Protein AF-A0A2D6TAZ8-F1 (afdb_monomer_lite)

Secondary structure (DSSP, 8-state):
-----HHHHHHHHHHHSSSSPPPHHHHHHHTTS-TTHHHIIIII--SSS--HHHHHHHHHHHTS-TTTTS-SS-PPPPP-PPP-PPP-SS-TT-PPPTTEEEE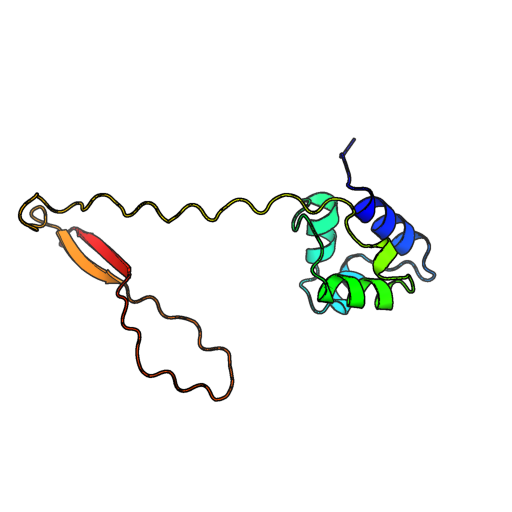EEP------STT----------EEEEEE--

Radius of gyration: 23.66 Å; chains: 1; bounding box: 58×53×41 Å

Foldseek 3Di:
DDPWAPLLVVLVVLQCPDVVRDDCQNLCVLLVHHSCPNVCCNPVVPPVFDDLSSLVSSCVVSVHDSVSNGRPDDPDDDPPDDPPPPPPPADPVRDDPPFWDWAFDFPDDDPDDPDDDDDDDRDRDDTDIDGDD

Sequence (133 aa):
MVDLDPVRVKVLTLLESRDPPSDMKGASLALGRNAAYMHQFIYRGTPKVLSEDDRAALAAFLGCDEEELRHQRRPPRKPRSKPRRPASTFGPDGSLPEGLVAIPEIDVRASAGAGAIHEGLEETKEVWYFPDP

Structure (mmCIF, N/CA/C/O backbone):
data_AF-A0A2D6TAZ8-F1
#
_entry.id   AF-A0A2D6TAZ8-F1
#
loop_
_atom_site.group_PDB
_atom_site.id
_atom_site.type_symbol
_atom_site.label_atom_id
_atom_site.label_alt_id
_atom_site.label_comp_id
_atom_site.label_asym_id
_atom_site.label_entity_id
_atom_site.label_seq_id
_atom_site.pdbx_PDB_ins_code
_atom_site.Cartn_x
_atom_site.Cartn_y
_atom_site.Cartn_z
_atom_site.occupancy
_atom_site.B_iso_or_equiv
_atom_site.auth_seq_id
_atom_site.auth_comp_id
_atom_site.auth_asym_id
_atom_site.auth_atom_id
_atom_site.pdbx_PDB_model_num
ATOM 1 N N . MET A 1 1 ? 0.109 12.087 -16.566 1.00 44.84 1 MET A N 1
ATOM 2 C CA . MET A 1 1 ? -0.925 11.728 -15.576 1.00 44.84 1 MET A CA 1
ATOM 3 C C . MET A 1 1 ? -0.673 10.275 -15.219 1.00 44.84 1 MET A C 1
ATOM 5 O O . MET A 1 1 ? -0.725 9.443 -16.114 1.00 44.84 1 MET A O 1
ATOM 9 N N . VAL A 1 2 ? -0.192 9.991 -14.008 1.00 55.75 2 VAL A N 1
ATOM 10 C CA . VAL A 1 2 ? 0.142 8.615 -13.605 1.00 55.75 2 VAL A CA 1
ATOM 11 C C . VAL A 1 2 ? -1.182 7.869 -13.439 1.00 55.75 2 VAL A C 1
ATOM 13 O O . VAL A 1 2 ? -2.061 8.366 -12.743 1.00 55.75 2 VAL A O 1
ATOM 16 N N . ASP A 1 3 ? -1.349 6.733 -14.108 1.00 65.75 3 ASP A N 1
ATOM 17 C CA . ASP A 1 3 ? -2.513 5.860 -13.932 1.00 65.75 3 ASP A CA 1
ATOM 18 C C . ASP A 1 3 ? -2.375 5.171 -12.563 1.00 65.75 3 ASP A C 1
ATOM 20 O O . ASP A 1 3 ? -1.785 4.096 -12.429 1.00 65.75 3 ASP A O 1
ATOM 24 N N . LEU A 1 4 ? -2.762 5.885 -11.501 1.00 74.62 4 LEU A N 1
ATOM 25 C CA . LEU A 1 4 ? -2.755 5.361 -10.142 1.00 74.62 4 LEU A CA 1
ATOM 26 C C . LEU A 1 4 ? -4.017 4.527 -9.932 1.00 74.62 4 LEU A C 1
ATOM 28 O O . LEU A 1 4 ? -5.135 4.998 -10.113 1.00 74.62 4 LEU A O 1
ATOM 32 N N . ASP A 1 5 ? -3.813 3.287 -9.499 1.00 83.69 5 ASP A N 1
ATOM 33 C CA . ASP A 1 5 ? -4.883 2.396 -9.048 1.00 83.69 5 ASP A CA 1
ATOM 34 C C . ASP A 1 5 ? -5.797 3.085 -8.015 1.00 83.69 5 ASP A C 1
ATOM 36 O O . ASP A 1 5 ? -5.293 3.839 -7.171 1.00 83.69 5 ASP A O 1
ATOM 40 N N . PRO A 1 6 ? -7.116 2.818 -8.028 1.00 87.12 6 PRO A N 1
ATOM 41 C CA . PRO A 1 6 ? -8.063 3.453 -7.114 1.00 87.12 6 PRO A CA 1
ATOM 42 C C . PRO A 1 6 ? -7.685 3.291 -5.636 1.00 87.12 6 PRO A C 1
ATOM 44 O O . PRO A 1 6 ? -7.909 4.209 -4.850 1.00 87.12 6 PRO A O 1
ATOM 47 N N . VAL A 1 7 ? -7.054 2.176 -5.247 1.00 88.38 7 VAL A N 1
ATOM 48 C CA . VAL A 1 7 ? -6.582 1.970 -3.870 1.00 88.38 7 VAL A CA 1
ATOM 49 C C . VAL A 1 7 ? -5.450 2.941 -3.526 1.00 88.38 7 VAL A C 1
ATOM 51 O O . VAL A 1 7 ? -5.413 3.478 -2.423 1.00 88.38 7 VAL A O 1
ATOM 54 N N . ARG A 1 8 ? -4.543 3.226 -4.469 1.00 89.88 8 ARG A N 1
ATOM 55 C CA . ARG A 1 8 ? -3.426 4.164 -4.254 1.00 89.88 8 ARG A CA 1
ATOM 56 C C . ARG A 1 8 ? -3.926 5.589 -4.057 1.00 89.88 8 ARG A C 1
ATOM 58 O O . ARG A 1 8 ? -3.428 6.288 -3.180 1.00 89.88 8 ARG A O 1
ATOM 65 N N . VAL A 1 9 ? -4.919 5.992 -4.848 1.00 89.62 9 VAL A N 1
ATOM 66 C CA . VAL A 1 9 ? -5.564 7.303 -4.709 1.00 89.62 9 VAL A CA 1
ATOM 67 C C . VAL A 1 9 ? -6.257 7.409 -3.352 1.00 89.62 9 VAL A C 1
ATOM 69 O O . VAL A 1 9 ? -6.030 8.380 -2.640 1.00 89.62 9 VAL A O 1
ATOM 72 N N . LYS A 1 10 ? -7.009 6.380 -2.939 1.00 90.25 10 LYS A N 1
ATOM 73 C CA . LYS A 1 10 ? -7.641 6.349 -1.612 1.00 90.25 10 LYS A CA 1
ATOM 74 C C . LYS A 1 10 ? -6.632 6.502 -0.476 1.00 90.25 10 LYS A C 1
ATOM 76 O O . LYS A 1 10 ? -6.858 7.301 0.423 1.00 90.25 10 LYS A O 1
ATOM 81 N N . VAL A 1 11 ? -5.516 5.770 -0.515 1.00 89.69 11 VAL A N 1
ATOM 82 C CA . VAL A 1 11 ? -4.474 5.872 0.522 1.00 89.69 11 VAL A CA 1
ATOM 83 C C . VAL A 1 11 ? -3.902 7.289 0.592 1.00 89.69 11 VAL A C 1
ATOM 85 O O . VAL A 1 11 ? -3.724 7.807 1.688 1.00 89.69 11 VAL A O 1
ATOM 88 N N . LEU A 1 12 ? -3.657 7.938 -0.551 1.00 89.81 12 LEU A N 1
ATOM 89 C CA . LEU A 1 12 ? -3.220 9.339 -0.587 1.00 89.81 12 LEU A CA 1
ATOM 90 C C . LEU A 1 12 ? -4.252 10.274 0.053 1.00 89.81 12 LEU A C 1
ATOM 92 O O . LEU A 1 12 ? -3.895 11.068 0.917 1.00 89.81 12 LEU A O 1
ATOM 96 N N . THR A 1 13 ? -5.528 10.136 -0.313 1.00 90.44 13 THR A N 1
ATOM 97 C CA . THR A 1 13 ? -6.614 10.942 0.260 1.00 90.44 13 THR A CA 1
ATOM 98 C C . THR A 1 13 ? -6.743 10.744 1.771 1.00 90.44 13 THR A C 1
ATOM 100 O O . THR A 1 13 ? -6.919 11.718 2.500 1.00 90.44 13 THR A O 1
ATOM 103 N N . LEU A 1 14 ? -6.621 9.506 2.259 1.00 90.44 14 LEU A N 1
ATOM 104 C CA . LEU A 1 14 ? -6.687 9.189 3.689 1.00 90.44 14 LEU A CA 1
ATOM 105 C C . LEU A 1 14 ? -5.482 9.734 4.465 1.00 90.44 14 LEU A C 1
ATOM 107 O O . LEU A 1 14 ? -5.640 10.171 5.600 1.00 90.44 14 LEU A O 1
ATOM 111 N N . LEU A 1 15 ? -4.290 9.736 3.862 1.00 89.00 15 LEU A N 1
ATOM 112 C CA . LEU A 1 15 ? -3.101 10.338 4.471 1.00 89.00 15 LEU A CA 1
ATOM 113 C C . LEU A 1 15 ? -3.222 11.864 4.586 1.00 89.00 15 LEU A C 1
ATOM 115 O O . LEU A 1 15 ? -2.799 12.423 5.595 1.00 89.00 15 LEU A O 1
ATOM 119 N N . GLU A 1 16 ? -3.804 12.517 3.577 1.00 87.44 16 GLU A N 1
ATOM 120 C CA . GLU A 1 16 ? -3.972 13.976 3.532 1.00 87.44 16 GLU A CA 1
ATOM 121 C C . GLU A 1 16 ? -5.123 14.469 4.421 1.00 87.44 16 GLU A C 1
ATOM 123 O O . GLU A 1 16 ?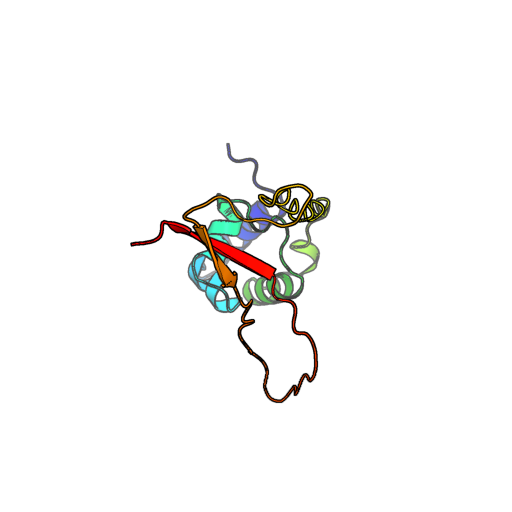 -5.023 15.529 5.029 1.00 87.44 16 GLU A O 1
ATOM 128 N N . SER A 1 17 ? -6.195 13.681 4.551 1.00 86.94 17 SER A N 1
ATOM 129 C CA . SER A 1 17 ? -7.369 14.030 5.369 1.00 86.94 17 SER A CA 1
ATOM 130 C C . SER A 1 17 ? -7.153 13.829 6.874 1.00 86.94 17 SER A C 1
ATOM 132 O O . SER A 1 17 ? -8.043 14.130 7.669 1.00 86.94 17 SER A O 1
ATOM 134 N N . ARG A 1 18 ? -6.009 13.273 7.282 1.00 83.56 18 ARG A N 1
ATOM 135 C CA . ARG A 1 18 ? -5.704 12.988 8.684 1.00 83.56 18 ARG A CA 1
ATOM 136 C C . ARG A 1 18 ? -5.146 14.229 9.378 1.00 83.56 18 ARG A C 1
ATOM 138 O O . ARG A 1 18 ? -4.281 14.904 8.833 1.00 83.56 18 ARG A O 1
ATOM 145 N N . ASP A 1 19 ? -5.597 14.478 10.604 1.00 76.06 19 ASP A N 1
ATOM 146 C CA . ASP A 1 19 ? -5.074 15.531 11.476 1.00 76.06 19 ASP A CA 1
ATOM 147 C C . ASP A 1 19 ? -4.351 14.889 12.679 1.00 76.06 19 ASP A C 1
ATOM 149 O O . ASP A 1 19 ? -4.989 14.150 13.438 1.00 76.06 19 ASP A O 1
ATOM 153 N N . PRO A 1 20 ? -3.027 15.080 12.852 1.00 77.88 20 PRO A N 1
ATOM 154 C CA . PRO A 1 20 ? -2.090 15.769 11.959 1.00 77.88 20 PRO A CA 1
ATOM 155 C C . PRO A 1 20 ? -1.783 14.979 10.664 1.00 77.88 20 PRO A C 1
ATOM 157 O O . PRO A 1 20 ? -1.872 13.741 10.653 1.00 77.88 20 PRO A O 1
ATOM 160 N N . PRO A 1 21 ? -1.360 15.675 9.587 1.00 75.44 21 PRO A N 1
ATOM 161 C CA . PRO A 1 21 ? -1.039 15.051 8.308 1.00 75.44 21 PRO A CA 1
ATOM 162 C C . PRO A 1 21 ? 0.080 14.035 8.501 1.00 75.44 21 PRO A C 1
ATOM 164 O O . PRO A 1 21 ? 1.145 14.333 9.043 1.00 75.44 21 PRO A O 1
ATOM 167 N N . SER A 1 22 ? -0.188 12.797 8.100 1.00 79.31 22 SER A N 1
ATOM 168 C CA . SER A 1 22 ? 0.745 11.697 8.315 1.00 79.31 22 SER A CA 1
ATOM 169 C C . SER A 1 22 ? 1.653 11.512 7.113 1.00 79.31 22 SER A C 1
ATOM 171 O O . SER A 1 22 ? 1.193 11.294 5.995 1.00 79.31 22 SER A O 1
ATOM 1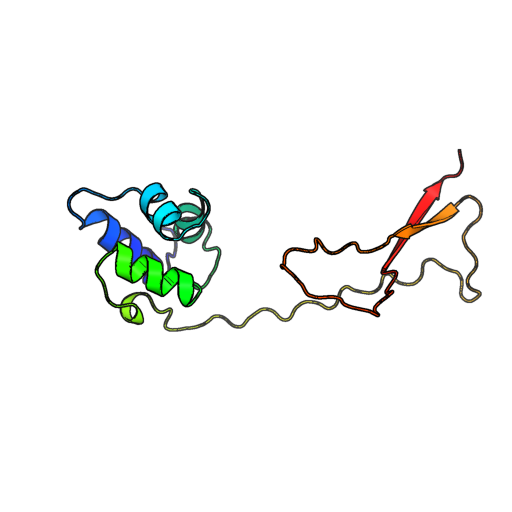73 N N . ASP A 1 23 ? 2.961 11.519 7.354 1.00 88.12 23 ASP A N 1
ATOM 174 C CA . ASP A 1 23 ? 3.937 11.245 6.309 1.00 88.12 23 ASP A CA 1
ATOM 175 C C . ASP A 1 23 ? 3.867 9.789 5.829 1.00 88.12 23 ASP A C 1
ATOM 177 O O . ASP A 1 23 ? 3.703 8.849 6.616 1.00 88.12 23 ASP A O 1
ATOM 181 N N . MET A 1 24 ? 4.139 9.574 4.537 1.00 86.56 24 MET A N 1
ATOM 182 C CA . MET A 1 24 ? 4.279 8.232 3.946 1.00 86.56 24 MET A CA 1
ATOM 183 C C . MET A 1 24 ? 5.286 7.361 4.710 1.00 86.56 24 MET A C 1
ATOM 185 O O . MET A 1 24 ? 5.105 6.149 4.818 1.00 86.56 24 MET A O 1
ATOM 189 N N . LYS A 1 25 ? 6.335 7.982 5.268 1.00 86.62 25 LYS A N 1
ATOM 190 C CA . LYS A 1 25 ? 7.338 7.317 6.106 1.00 86.62 25 LYS A CA 1
ATOM 191 C C . LYS A 1 25 ? 6.726 6.779 7.401 1.00 86.62 25 LYS A C 1
ATOM 193 O O . LYS A 1 25 ? 7.020 5.645 7.767 1.00 86.62 25 LYS A O 1
ATOM 198 N N . GLY A 1 26 ? 5.885 7.570 8.068 1.00 87.81 26 GLY A N 1
ATOM 199 C CA . GLY A 1 26 ? 5.209 7.180 9.306 1.00 87.81 26 GLY A CA 1
ATOM 200 C C . GLY A 1 26 ? 4.263 6.005 9.082 1.00 87.81 26 GLY A C 1
ATOM 201 O O . GLY A 1 26 ? 4.331 5.024 9.816 1.00 87.81 26 GLY A O 1
ATOM 202 N N . ALA A 1 27 ? 3.481 6.051 7.998 1.00 88.06 27 ALA A N 1
ATOM 203 C CA . ALA A 1 27 ? 2.650 4.922 7.587 1.00 88.06 27 ALA A CA 1
ATOM 204 C C . ALA A 1 27 ? 3.505 3.668 7.342 1.00 88.06 27 ALA A C 1
ATOM 206 O O . ALA A 1 27 ? 3.244 2.616 7.910 1.00 88.06 27 ALA A O 1
ATOM 207 N N . SER A 1 28 ? 4.591 3.787 6.574 1.00 90.06 28 SER A N 1
ATOM 208 C CA . SER A 1 28 ? 5.507 2.671 6.304 1.00 90.06 28 SER A CA 1
ATOM 209 C C . SER A 1 28 ? 6.073 2.016 7.573 1.00 90.06 28 SER A C 1
ATOM 211 O O . SER A 1 28 ? 6.160 0.791 7.647 1.00 90.06 28 SER A O 1
ATOM 213 N N . LEU A 1 29 ? 6.455 2.828 8.564 1.00 89.00 29 LEU A N 1
ATOM 214 C CA . LEU A 1 29 ? 6.981 2.350 9.844 1.00 89.00 29 LEU A CA 1
ATOM 215 C C . LEU A 1 29 ? 5.895 1.694 10.704 1.00 89.00 29 LEU A C 1
ATOM 217 O O . LEU A 1 29 ? 6.174 0.686 11.345 1.00 89.00 29 LEU A O 1
ATOM 221 N N . ALA A 1 30 ? 4.662 2.211 10.678 1.00 86.94 30 ALA A N 1
ATOM 222 C CA . ALA A 1 30 ? 3.521 1.603 11.366 1.00 86.94 30 ALA A CA 1
ATOM 223 C C . ALA A 1 30 ? 3.163 0.215 10.806 1.00 86.94 30 ALA A C 1
ATOM 225 O O . ALA A 1 30 ? 2.701 -0.646 11.545 1.00 86.94 30 ALA A O 1
ATOM 226 N N . LEU A 1 31 ? 3.446 -0.025 9.521 1.00 87.19 31 LEU A N 1
ATOM 227 C CA . LEU A 1 31 ? 3.329 -1.340 8.883 1.00 87.19 31 LEU A CA 1
ATOM 228 C C . LEU A 1 31 ? 4.492 -2.293 9.238 1.00 87.19 31 LEU A C 1
ATOM 230 O O . LEU A 1 31 ? 4.520 -3.425 8.765 1.00 87.19 31 LEU A O 1
ATOM 234 N N . GLY A 1 32 ? 5.504 -1.844 9.991 1.00 87.94 32 GLY A N 1
ATOM 2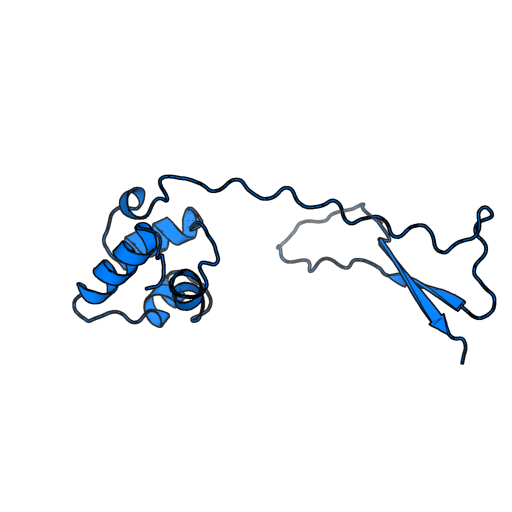35 C CA . GLY A 1 32 ? 6.714 -2.634 10.251 1.00 87.94 32 GLY A CA 1
ATOM 236 C C . GLY A 1 32 ? 7.571 -2.868 8.998 1.00 87.94 32 GLY A C 1
ATOM 237 O O . GLY A 1 32 ? 8.346 -3.824 8.930 1.00 87.94 32 GLY A O 1
ATOM 238 N N . ARG A 1 33 ? 7.426 -2.017 7.973 1.00 88.62 33 ARG A N 1
ATOM 239 C CA . ARG A 1 33 ? 8.163 -2.099 6.704 1.00 88.62 33 ARG A CA 1
ATOM 240 C C . ARG A 1 33 ? 9.219 -1.001 6.606 1.00 88.62 33 ARG A C 1
ATOM 242 O O . ARG A 1 33 ? 9.294 -0.074 7.408 1.00 88.62 33 ARG A O 1
ATOM 249 N N . ASN A 1 34 ? 10.051 -1.090 5.570 1.00 90.75 34 ASN A N 1
ATOM 250 C CA . ASN A 1 34 ? 10.998 -0.027 5.236 1.00 90.75 34 ASN A CA 1
ATOM 251 C C . ASN A 1 34 ? 10.242 1.287 4.944 1.00 90.75 34 ASN A C 1
ATOM 253 O O . ASN A 1 34 ? 9.198 1.262 4.294 1.00 90.75 34 ASN A O 1
ATOM 257 N N . ALA A 1 35 ? 10.797 2.430 5.359 1.00 87.00 35 ALA A N 1
ATOM 258 C CA . ALA A 1 35 ? 10.314 3.790 5.088 1.00 87.00 35 ALA A CA 1
ATOM 259 C C . ALA A 1 35 ? 9.952 4.064 3.613 1.00 87.00 35 ALA A C 1
ATOM 261 O O . ALA A 1 35 ? 9.083 4.885 3.333 1.00 87.00 35 ALA A O 1
ATOM 262 N N . ALA A 1 36 ? 10.606 3.380 2.671 1.00 88.31 36 ALA A N 1
ATOM 263 C CA . ALA A 1 36 ? 10.353 3.537 1.240 1.00 88.31 36 ALA A CA 1
ATOM 264 C C . ALA A 1 36 ? 9.142 2.740 0.715 1.00 88.31 36 ALA A C 1
ATOM 266 O O . ALA A 1 36 ? 8.754 2.939 -0.435 1.00 88.31 36 ALA A O 1
ATOM 267 N N . TYR A 1 37 ? 8.550 1.839 1.508 1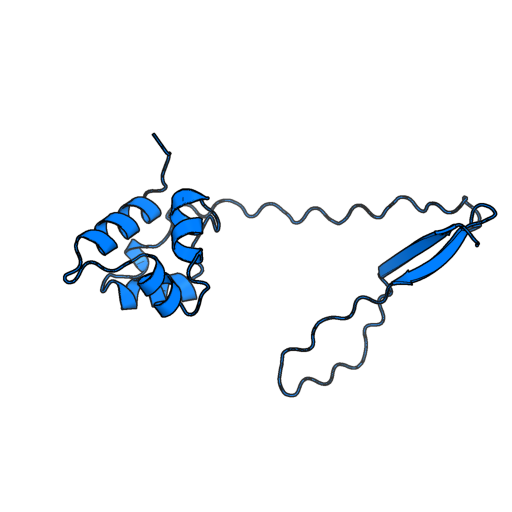.00 89.62 37 TYR A N 1
ATOM 268 C CA . TYR A 1 37 ? 7.516 0.910 1.036 1.00 89.62 37 TYR A CA 1
ATOM 269 C C . TYR A 1 37 ? 6.265 1.634 0.527 1.00 89.62 37 TYR A C 1
ATOM 271 O O . TYR A 1 37 ? 5.827 1.369 -0.591 1.00 89.62 37 TYR A O 1
ATOM 279 N N . MET A 1 38 ? 5.743 2.612 1.275 1.00 89.75 38 MET A N 1
ATOM 280 C CA . MET A 1 38 ? 4.573 3.380 0.831 1.00 89.75 38 MET A CA 1
ATOM 281 C C . MET A 1 38 ? 4.863 4.202 -0.437 1.00 89.75 38 MET A C 1
ATOM 283 O O . MET A 1 38 ? 4.076 4.214 -1.383 1.00 89.75 38 MET A O 1
ATOM 287 N N . HIS A 1 39 ? 6.044 4.820 -0.504 1.00 88.62 39 HIS A N 1
ATOM 288 C CA . HIS A 1 39 ? 6.496 5.549 -1.689 1.00 88.62 39 HIS A CA 1
ATOM 289 C C . HIS A 1 39 ? 6.622 4.612 -2.907 1.00 88.62 39 HIS A C 1
ATOM 291 O O . HIS A 1 39 ? 6.197 4.945 -4.013 1.00 88.62 39 HIS A O 1
ATOM 297 N N . GLN A 1 40 ? 7.148 3.399 -2.726 1.00 90.00 40 GLN A N 1
ATOM 298 C CA . GLN A 1 40 ? 7.219 2.397 -3.788 1.00 90.00 40 GLN A CA 1
ATOM 299 C C . GLN A 1 40 ? 5.823 1.934 -4.222 1.00 90.00 40 GLN A C 1
ATOM 301 O O . GLN A 1 40 ? 5.551 1.831 -5.421 1.00 90.00 40 GLN A O 1
ATOM 306 N N . PHE A 1 41 ? 4.918 1.711 -3.272 1.00 88.19 41 PHE A N 1
ATOM 307 C CA . PHE A 1 41 ? 3.554 1.307 -3.573 1.00 88.19 41 PHE A CA 1
ATOM 308 C C . PHE A 1 41 ? 2.852 2.345 -4.453 1.00 88.19 41 PHE A C 1
ATOM 310 O O . PHE A 1 41 ? 2.300 1.973 -5.487 1.00 88.19 41 PHE A O 1
ATOM 317 N N . ILE A 1 42 ? 2.940 3.629 -4.103 1.00 88.75 42 ILE A N 1
ATOM 318 C CA . ILE A 1 42 ? 2.258 4.725 -4.805 1.00 88.75 42 ILE A CA 1
ATOM 319 C C . ILE A 1 42 ? 2.938 5.046 -6.144 1.00 88.75 42 ILE A C 1
ATOM 321 O O . ILE A 1 42 ? 2.280 5.031 -7.181 1.00 88.75 42 ILE A O 1
ATOM 325 N N . TYR A 1 43 ? 4.254 5.289 -6.146 1.00 86.25 43 TYR A N 1
ATOM 326 C CA . TYR A 1 43 ? 4.966 5.804 -7.325 1.00 86.25 43 TYR A CA 1
ATOM 327 C C . TYR A 1 43 ? 5.535 4.715 -8.239 1.00 86.25 43 TYR A C 1
ATOM 329 O O . TYR A 1 43 ? 5.615 4.904 -9.451 1.00 86.25 43 TYR A O 1
ATOM 337 N N . ARG A 1 44 ? 5.976 3.577 -7.686 1.00 84.00 44 ARG A N 1
ATOM 338 C CA . ARG A 1 44 ? 6.511 2.446 -8.474 1.00 84.00 44 ARG A CA 1
ATOM 339 C C . ARG A 1 44 ? 5.447 1.393 -8.779 1.00 84.00 44 ARG A C 1
ATOM 341 O O . ARG A 1 44 ? 5.719 0.478 -9.554 1.00 84.00 44 ARG A O 1
ATOM 348 N N . GLY A 1 45 ? 4.273 1.467 -8.150 1.00 81.94 45 GLY A N 1
ATOM 349 C CA . GLY A 1 45 ? 3.196 0.493 -8.338 1.00 81.94 45 GLY A CA 1
ATOM 350 C C . GLY A 1 45 ? 3.559 -0.924 -7.879 1.00 81.94 45 GLY A C 1
ATOM 351 O O . GLY A 1 45 ? 2.942 -1.896 -8.317 1.00 81.94 45 GLY A O 1
ATOM 352 N N . THR A 1 46 ? 4.592 -1.052 -7.041 1.00 78.38 46 THR A N 1
ATOM 353 C CA . THR A 1 46 ? 5.108 -2.335 -6.556 1.00 78.38 46 THR A CA 1
ATOM 354 C C . THR A 1 46 ? 5.124 -2.311 -5.031 1.00 78.38 46 THR A C 1
ATOM 356 O O . THR A 1 46 ? 5.751 -1.417 -4.470 1.00 78.38 46 THR A O 1
ATOM 359 N N . PRO A 1 47 ? 4.477 -3.269 -4.353 1.00 77.62 47 PRO A N 1
ATOM 360 C CA . PRO A 1 47 ? 3.693 -4.381 -4.900 1.00 77.62 47 PRO A CA 1
ATOM 361 C C . PRO A 1 47 ? 2.387 -3.927 -5.581 1.00 77.62 47 PRO A C 1
ATOM 363 O O . PRO A 1 47 ? 1.850 -2.859 -5.299 1.00 77.62 47 PRO A O 1
ATOM 366 N N . LYS A 1 48 ? 1.867 -4.746 -6.509 1.00 80.56 48 LYS A N 1
ATOM 367 C CA . LYS A 1 48 ? 0.603 -4.438 -7.208 1.00 80.56 48 LYS A CA 1
ATOM 368 C C . LYS A 1 48 ? -0.623 -4.536 -6.300 1.00 80.56 48 LYS A C 1
ATOM 370 O O . LYS A 1 48 ? -1.630 -3.926 -6.623 1.00 80.56 48 LYS A O 1
ATOM 375 N N . VAL A 1 49 ? -0.527 -5.330 -5.236 1.00 83.38 49 VAL A N 1
ATOM 376 C CA . VAL A 1 49 ? -1.589 -5.628 -4.270 1.00 83.38 49 VAL A CA 1
ATOM 377 C C . VAL A 1 49 ? -0.961 -5.593 -2.884 1.00 83.38 49 VAL A C 1
ATOM 379 O O . VAL A 1 49 ? 0.123 -6.159 -2.719 1.00 83.38 49 VAL A O 1
ATOM 382 N N . LEU A 1 50 ? -1.624 -4.968 -1.910 1.00 84.81 50 LEU A N 1
ATOM 383 C CA . LEU A 1 50 ? -1.213 -5.070 -0.508 1.00 84.81 50 LEU A CA 1
ATOM 384 C C . LEU A 1 50 ? -1.450 -6.491 0.015 1.00 84.81 50 LEU A C 1
ATOM 386 O O . LEU A 1 50 ? -2.468 -7.115 -0.293 1.00 84.81 50 LEU A O 1
ATOM 390 N N . SER A 1 51 ? -0.518 -6.991 0.823 1.00 85.62 51 SER A N 1
ATOM 391 C CA . SER A 1 51 ? -0.734 -8.212 1.603 1.00 85.62 51 SER A CA 1
ATOM 392 C C . SER A 1 51 ? -1.892 -8.004 2.582 1.00 85.62 51 SER A C 1
ATOM 394 O O . SER A 1 51 ? -2.192 -6.873 2.954 1.00 85.62 51 SER A O 1
ATOM 396 N N . GLU A 1 52 ? -2.544 -9.082 3.013 1.00 87.19 52 GLU A N 1
ATOM 397 C CA . GLU A 1 52 ? -3.666 -8.985 3.959 1.00 87.19 52 GLU A CA 1
ATOM 398 C C . GLU A 1 52 ? -3.231 -8.358 5.288 1.00 87.19 52 GLU A C 1
ATOM 400 O O . GLU A 1 52 ? -3.889 -7.442 5.765 1.00 87.19 52 GLU A O 1
ATOM 405 N N . ASP A 1 53 ? -2.063 -8.758 5.789 1.00 88.25 53 ASP A N 1
ATOM 406 C CA . ASP A 1 53 ? -1.426 -8.194 6.983 1.00 88.25 53 ASP A CA 1
ATOM 407 C C . ASP A 1 53 ? -1.104 -6.694 6.831 1.00 88.25 53 ASP A C 1
ATOM 409 O O . ASP A 1 53 ? -1.575 -5.869 7.610 1.00 88.25 53 ASP A O 1
ATOM 413 N N . ASP A 1 54 ? -0.401 -6.317 5.751 1.00 89.19 54 ASP A N 1
ATOM 414 C CA . ASP A 1 54 ? -0.058 -4.913 5.472 1.00 89.19 54 ASP A CA 1
ATOM 415 C C . ASP A 1 54 ? -1.320 -4.037 5.338 1.00 89.19 54 ASP A C 1
ATOM 417 O O . ASP A 1 54 ? -1.310 -2.860 5.693 1.00 89.19 54 ASP A O 1
ATOM 421 N N . ARG A 1 55 ? -2.408 -4.599 4.799 1.00 90.19 55 ARG A N 1
ATOM 422 C CA . ARG A 1 55 ? -3.693 -3.918 4.623 1.00 90.19 55 ARG A CA 1
ATOM 423 C C . ARG A 1 55 ? -4.410 -3.714 5.954 1.00 90.19 55 ARG A C 1
ATOM 425 O O . ARG A 1 55 ? -4.891 -2.610 6.179 1.00 90.19 55 ARG A O 1
ATOM 432 N N . ALA A 1 56 ? -4.444 -4.724 6.822 1.00 89.00 56 ALA A N 1
ATOM 433 C CA . ALA A 1 56 ? -5.017 -4.608 8.162 1.00 89.00 56 ALA A CA 1
ATOM 434 C C . ALA A 1 56 ? -4.242 -3.585 9.012 1.00 89.00 56 ALA A C 1
ATOM 436 O O . ALA A 1 56 ? -4.841 -2.712 9.638 1.00 89.00 56 ALA A O 1
ATOM 437 N N . ALA A 1 57 ? -2.906 -3.619 8.959 1.00 90.56 57 ALA A N 1
ATOM 438 C CA . ALA A 1 57 ? -2.056 -2.646 9.643 1.00 90.56 57 ALA A CA 1
ATOM 439 C C . ALA A 1 57 ? -2.255 -1.219 9.103 1.00 90.56 57 ALA A C 1
ATOM 441 O O . ALA A 1 57 ? -2.351 -0.265 9.876 1.00 90.56 57 ALA A O 1
ATOM 442 N N . LEU A 1 58 ? -2.361 -1.061 7.779 1.00 90.44 58 LEU A N 1
ATOM 443 C CA . LEU A 1 58 ? -2.620 0.237 7.157 1.00 90.44 58 LEU A CA 1
ATOM 444 C C . LEU A 1 58 ? -4.015 0.773 7.502 1.00 90.44 58 LEU A C 1
ATOM 446 O O . LEU A 1 58 ? -4.140 1.954 7.809 1.00 90.44 58 LEU A O 1
ATOM 450 N N . ALA A 1 59 ? -5.036 -0.083 7.493 1.00 91.81 59 ALA A N 1
ATOM 451 C CA . ALA A 1 59 ? -6.401 0.257 7.888 1.00 91.81 59 ALA A CA 1
ATOM 452 C C . ALA A 1 59 ? -6.457 0.731 9.348 1.00 91.81 59 ALA A C 1
ATOM 454 O O . ALA A 1 59 ? -6.974 1.811 9.627 1.00 91.81 59 ALA A O 1
ATOM 455 N N . ALA A 1 60 ? -5.812 -0.003 10.262 1.00 90.25 60 ALA A N 1
ATOM 456 C CA . ALA A 1 60 ? -5.698 0.378 11.669 1.00 90.25 60 ALA A CA 1
ATOM 457 C C . ALA A 1 60 ? -4.940 1.703 11.865 1.00 90.25 60 ALA A C 1
ATOM 459 O O . ALA A 1 60 ? -5.321 2.518 12.703 1.00 90.25 60 ALA A O 1
ATOM 460 N N . PHE A 1 61 ? -3.886 1.945 11.079 1.00 89.69 61 PHE A N 1
ATOM 461 C CA . PHE A 1 61 ? -3.126 3.195 11.139 1.00 89.69 61 PHE A CA 1
ATOM 462 C C . PHE A 1 61 ? -3.915 4.401 10.611 1.00 89.69 61 PHE A C 1
ATOM 464 O O . PHE A 1 61 ? -3.804 5.496 11.166 1.00 89.69 61 PHE A O 1
ATOM 471 N N . LEU A 1 62 ? -4.684 4.210 9.535 1.00 88.75 62 LEU A N 1
ATOM 472 C CA . LEU A 1 62 ? -5.481 5.258 8.891 1.00 88.75 62 LEU A CA 1
ATOM 473 C C . LEU A 1 62 ? -6.859 5.454 9.544 1.00 88.75 62 LEU A C 1
ATOM 475 O O . LEU A 1 62 ? -7.476 6.492 9.329 1.00 88.75 62 LEU A O 1
ATOM 479 N N . GLY A 1 63 ? -7.334 4.493 10.341 1.00 88.06 63 GLY A N 1
ATOM 480 C CA . GLY A 1 63 ? -8.666 4.516 10.948 1.00 88.06 63 GLY A CA 1
ATOM 481 C C . GLY A 1 63 ? -9.801 4.228 9.958 1.00 88.06 63 GLY A C 1
ATOM 482 O O . GLY A 1 63 ? -10.907 4.723 10.152 1.00 88.06 63 GLY A O 1
ATOM 483 N N . CYS A 1 64 ? -9.535 3.467 8.892 1.00 88.44 64 CYS A N 1
ATOM 484 C CA . CYS A 1 64 ? -10.533 3.050 7.902 1.00 88.44 64 CYS A CA 1
ATOM 485 C C . CYS A 1 64 ? -10.748 1.530 7.920 1.00 88.44 64 CYS A C 1
ATOM 487 O O . CYS A 1 64 ? -10.022 0.799 8.592 1.00 88.44 64 CYS A O 1
ATOM 489 N N . ASP A 1 65 ? -11.750 1.051 7.184 1.00 89.31 65 ASP A N 1
ATOM 490 C CA . ASP A 1 65 ? -12.023 -0.381 7.060 1.00 89.31 65 ASP A CA 1
ATOM 491 C C . ASP A 1 65 ? -11.076 -1.055 6.045 1.00 89.31 65 ASP A C 1
ATOM 493 O O . ASP A 1 65 ? -10.739 -0.491 4.997 1.00 89.31 65 ASP A O 1
ATOM 497 N N . GLU A 1 66 ? -10.634 -2.284 6.327 1.00 87.81 66 GLU A N 1
ATOM 498 C CA . GLU A 1 66 ? -9.703 -3.015 5.456 1.00 87.81 66 GLU A CA 1
ATOM 499 C C . GLU A 1 66 ? -10.302 -3.395 4.091 1.00 87.81 66 GLU A C 1
ATOM 501 O O . GLU A 1 66 ? -9.561 -3.620 3.123 1.00 87.81 66 GLU A O 1
ATOM 506 N N . GLU A 1 67 ? -11.631 -3.463 3.984 1.00 87.06 67 GLU A N 1
ATOM 507 C CA . GLU A 1 67 ? -12.329 -3.760 2.735 1.00 87.06 67 GLU A CA 1
ATOM 508 C C . GLU A 1 67 ? -12.276 -2.559 1.782 1.00 87.06 67 GLU A C 1
ATOM 510 O O . GLU A 1 67 ? -12.244 -2.733 0.561 1.00 87.06 67 GLU A O 1
ATOM 515 N N . GLU A 1 68 ? -12.140 -1.338 2.308 1.00 85.50 68 GLU A N 1
ATOM 516 C CA . GLU A 1 68 ? -11.971 -0.134 1.490 1.00 85.50 68 GLU A CA 1
ATOM 517 C C . GLU A 1 68 ? -10.619 -0.067 0.779 1.00 85.50 68 GLU A C 1
ATOM 519 O O . GLU A 1 68 ? -10.518 0.529 -0.302 1.00 85.50 68 GLU A O 1
ATOM 524 N N . LEU A 1 69 ? -9.598 -0.681 1.386 1.00 84.44 69 LEU A N 1
ATOM 525 C CA . LEU A 1 69 ? -8.225 -0.780 0.884 1.00 84.44 69 LEU A CA 1
ATOM 526 C C . LEU A 1 69 ? -7.981 -2.068 0.081 1.00 84.44 69 LEU A C 1
ATOM 528 O O . LEU A 1 69 ? -6.860 -2.359 -0.360 1.00 84.44 69 LEU A O 1
ATOM 532 N N . ARG A 1 70 ? -9.024 -2.877 -0.116 1.00 86.69 70 ARG A N 1
ATOM 533 C CA . ARG A 1 70 ? -8.944 -4.122 -0.868 1.00 86.69 70 ARG A CA 1
ATOM 534 C C . ARG A 1 70 ? -8.902 -3.842 -2.368 1.00 86.69 70 ARG A C 1
ATOM 536 O O . ARG A 1 70 ? -9.690 -3.078 -2.918 1.00 86.69 70 ARG A O 1
ATOM 543 N N . HIS A 1 71 ? -7.990 -4.515 -3.064 1.00 82.25 71 HIS A N 1
ATOM 544 C CA . HIS A 1 71 ? -7.906 -4.400 -4.518 1.00 82.25 71 HIS A CA 1
ATOM 545 C C . HIS A 1 71 ? -9.039 -5.222 -5.146 1.00 82.25 71 HIS A C 1
ATOM 547 O O . HIS A 1 71 ? -9.054 -6.447 -5.015 1.00 82.25 71 HIS A O 1
ATOM 553 N N . GLN A 1 72 ? -9.968 -4.562 -5.847 1.00 73.00 72 GLN A N 1
ATOM 554 C CA . GLN A 1 72 ? -11.141 -5.211 -6.459 1.00 73.00 72 GLN A CA 1
ATOM 555 C C . GLN A 1 72 ? -10.749 -6.284 -7.483 1.00 73.00 72 GLN A C 1
ATOM 557 O O . GLN A 1 72 ? -11.372 -7.340 -7.572 1.00 73.00 72 GLN A O 1
ATOM 562 N N . ARG A 1 73 ? -9.679 -6.033 -8.246 1.00 73.62 73 ARG A N 1
ATOM 563 C CA . ARG A 1 73 ? -9.140 -6.976 -9.225 1.00 73.62 73 ARG A CA 1
ATOM 564 C C . ARG A 1 73 ? -7.740 -7.391 -8.806 1.00 73.62 73 ARG A C 1
ATOM 566 O O . ARG A 1 73 ? -6.792 -6.622 -8.938 1.00 73.62 73 ARG A O 1
ATOM 573 N N . ARG A 1 74 ? -7.584 -8.634 -8.344 1.00 71.25 74 ARG A N 1
ATOM 574 C CA . ARG A 1 74 ? -6.258 -9.206 -8.090 1.00 71.25 74 ARG A CA 1
ATOM 575 C C . ARG A 1 74 ? -5.609 -9.528 -9.446 1.00 71.25 74 ARG A C 1
ATOM 577 O O . ARG A 1 74 ? -6.124 -10.394 -10.155 1.00 71.25 74 ARG A O 1
ATOM 584 N N . PRO A 1 75 ? -4.525 -8.845 -9.861 1.00 67.12 75 PRO A N 1
ATOM 585 C CA . PRO A 1 75 ? -3.858 -9.167 -11.112 1.00 67.12 75 PRO A CA 1
ATOM 586 C C . PRO A 1 75 ? -3.358 -10.618 -11.070 1.00 67.12 75 PRO A C 1
ATOM 588 O O . PRO A 1 75 ? -2.894 -11.073 -10.017 1.00 67.12 75 PRO A O 1
ATOM 591 N N . PRO A 1 76 ? -3.426 -11.350 -12.196 1.00 69.12 76 PRO A N 1
ATOM 592 C CA . PRO A 1 76 ? -2.924 -12.714 -12.254 1.00 69.12 76 PRO A CA 1
ATOM 593 C C . PRO A 1 76 ? -1.440 -12.719 -11.877 1.00 69.12 76 PRO A C 1
ATOM 595 O O . PRO A 1 76 ? -0.643 -11.931 -12.399 1.00 69.12 76 PRO A O 1
ATOM 598 N N . ARG A 1 77 ? -1.060 -13.594 -10.938 1.00 64.88 77 ARG A N 1
ATOM 599 C CA . ARG A 1 77 ? 0.352 -13.802 -10.599 1.00 64.88 77 ARG A CA 1
ATOM 600 C C . ARG A 1 77 ? 1.033 -14.326 -11.861 1.00 64.88 77 ARG A C 1
ATOM 602 O O . ARG A 1 77 ? 0.606 -15.350 -12.390 1.00 64.88 77 ARG A O 1
ATOM 609 N N . LYS A 1 78 ? 2.074 -13.640 -12.353 1.00 65.25 78 LYS A N 1
ATOM 610 C CA . LYS A 1 78 ? 2.907 -14.208 -13.422 1.00 65.25 78 LYS A CA 1
ATOM 611 C C . LYS A 1 78 ? 3.404 -15.575 -12.931 1.00 65.25 78 LYS A C 1
ATOM 613 O O . LYS A 1 78 ? 3.923 -15.632 -11.811 1.00 65.25 78 LYS A O 1
ATOM 618 N N . PRO A 1 79 ? 3.239 -16.658 -13.708 1.00 63.12 79 PRO A N 1
ATOM 619 C CA . PRO A 1 79 ? 3.836 -17.931 -13.342 1.00 63.12 79 PRO A CA 1
ATOM 620 C C . PRO A 1 79 ? 5.341 -17.709 -13.182 1.00 63.12 79 PRO A C 1
ATOM 622 O O . PRO A 1 79 ? 5.956 -17.023 -14.004 1.00 63.12 79 PRO A O 1
ATOM 625 N N . ARG A 1 80 ? 5.932 -18.236 -12.100 1.00 64.38 80 ARG A N 1
ATOM 626 C CA . ARG A 1 80 ? 7.394 -18.270 -11.970 1.00 64.38 80 ARG A CA 1
ATOM 627 C C . ARG A 1 80 ? 7.902 -18.981 -13.216 1.00 64.38 80 ARG A C 1
ATOM 629 O O . ARG A 1 80 ? 7.598 -20.158 -13.402 1.00 64.38 80 ARG A O 1
ATOM 636 N N . SER A 1 81 ? 8.624 -18.263 -14.074 1.00 63.47 81 SER A N 1
ATOM 637 C CA . SER A 1 81 ? 9.350 -18.913 -15.157 1.00 63.47 81 SER A CA 1
ATOM 638 C C . SER A 1 81 ? 10.249 -19.939 -14.480 1.00 63.47 81 SER A C 1
ATOM 640 O O . SER A 1 81 ? 11.008 -19.572 -13.577 1.00 63.47 81 SER A O 1
ATOM 642 N N . LYS A 1 82 ? 10.094 -21.228 -14.810 1.00 58.09 82 LYS A N 1
ATOM 643 C CA . LYS A 1 82 ? 11.042 -22.237 -14.332 1.00 58.09 82 LYS A CA 1
ATOM 644 C C . LYS A 1 82 ? 12.422 -21.725 -14.752 1.00 58.09 82 LYS A C 1
ATOM 646 O O . LYS A 1 82 ? 12.539 -21.331 -15.918 1.00 58.09 82 LYS A O 1
ATOM 651 N N . PRO A 1 83 ? 13.418 -21.648 -13.849 1.00 62.09 83 PRO A N 1
ATOM 652 C CA . PRO A 1 83 ? 14.763 -21.304 -14.278 1.00 62.09 83 PRO A CA 1
ATOM 653 C C . PRO A 1 83 ? 15.085 -22.249 -15.430 1.00 62.09 83 PRO A C 1
ATOM 655 O O . PRO A 1 83 ? 14.931 -23.468 -15.307 1.00 62.09 83 PRO A O 1
ATOM 658 N N . ARG A 1 84 ? 15.368 -21.673 -16.601 1.00 56.94 84 ARG A N 1
ATOM 659 C CA . ARG A 1 84 ? 15.803 -22.450 -17.755 1.00 56.94 84 ARG A CA 1
ATOM 660 C C . ARG A 1 84 ? 17.068 -23.128 -17.253 1.00 56.94 84 ARG A C 1
ATOM 662 O O . ARG A 1 84 ? 18.020 -22.415 -16.952 1.00 56.94 84 ARG A O 1
ATOM 669 N N . ARG A 1 85 ? 17.049 -24.457 -17.072 1.00 56.69 85 ARG A N 1
ATOM 670 C CA . ARG A 1 85 ? 18.287 -25.200 -16.815 1.00 56.69 85 ARG A CA 1
ATOM 671 C C . ARG A 1 85 ? 19.251 -24.729 -17.904 1.00 56.69 85 ARG A C 1
ATOM 673 O O . ARG A 1 85 ? 18.847 -24.800 -19.074 1.00 56.69 85 ARG A O 1
ATOM 680 N N . PRO A 1 86 ? 20.422 -24.161 -17.568 1.00 55.38 86 PRO A N 1
ATOM 681 C CA . PRO A 1 86 ? 21.415 -23.919 -18.595 1.00 55.38 86 PRO A CA 1
ATOM 682 C C . PRO A 1 86 ? 21.591 -25.255 -19.315 1.00 55.38 86 PRO A C 1
ATOM 684 O O . PRO A 1 86 ? 21.658 -26.306 -18.670 1.00 55.38 86 PRO A O 1
ATOM 687 N N . ALA A 1 87 ? 21.514 -25.229 -20.648 1.00 58.66 87 ALA A N 1
ATOM 688 C CA . ALA A 1 87 ? 21.902 -26.390 -21.430 1.00 58.66 87 ALA A CA 1
ATOM 689 C C . ALA A 1 87 ? 23.280 -26.787 -20.904 1.00 58.66 87 ALA A C 1
ATOM 691 O O . ALA A 1 87 ? 24.135 -25.914 -20.756 1.00 58.66 87 ALA A O 1
ATOM 692 N N . SER A 1 88 ? 23.434 -28.044 -20.495 1.00 56.81 88 SER A N 1
ATOM 693 C CA . SER A 1 88 ? 24.698 -28.562 -19.991 1.00 56.81 88 SER A CA 1
ATOM 694 C C . SER A 1 88 ? 25.814 -28.099 -20.925 1.00 56.81 88 SER A C 1
ATOM 696 O O . SER A 1 88 ? 25.805 -28.455 -22.098 1.00 56.81 88 SER A O 1
ATOM 698 N N . THR A 1 89 ? 26.745 -27.287 -20.419 1.00 54.16 89 THR A N 1
ATOM 699 C CA . THR A 1 89 ? 27.959 -26.890 -21.156 1.00 54.16 89 THR A CA 1
ATOM 700 C C . THR A 1 89 ? 28.881 -28.093 -21.399 1.00 54.16 89 THR A C 1
ATOM 702 O O . THR A 1 89 ? 29.849 -28.000 -22.142 1.00 54.16 89 THR A O 1
ATOM 705 N N . PHE A 1 90 ? 28.570 -29.229 -20.772 1.00 52.19 90 PHE A N 1
ATOM 706 C CA . PHE A 1 90 ? 29.215 -30.512 -20.978 1.00 52.19 90 PHE A CA 1
ATOM 707 C C . PHE A 1 90 ? 28.936 -31.063 -22.378 1.00 52.19 90 PHE A C 1
ATOM 709 O O . PHE A 1 90 ? 27.803 -30.988 -22.870 1.00 52.19 90 PHE A O 1
ATOM 716 N N . GLY A 1 91 ? 29.956 -31.676 -22.983 1.00 56.56 91 GLY A N 1
ATOM 717 C CA . GLY A 1 91 ? 29.770 -32.532 -24.150 1.00 56.56 91 GLY A CA 1
ATOM 718 C C . GLY A 1 91 ? 28.765 -33.663 -23.865 1.00 56.56 91 GLY A C 1
ATOM 719 O O . GLY A 1 91 ? 28.430 -33.922 -22.705 1.00 56.56 91 GLY A O 1
ATOM 720 N N . PRO A 1 92 ? 28.263 -34.363 -24.895 1.00 55.16 92 PRO A N 1
ATOM 721 C CA . PRO A 1 92 ? 27.330 -35.489 -24.732 1.00 55.16 92 PRO A CA 1
ATOM 722 C C . PRO A 1 92 ? 27.850 -36.600 -23.794 1.00 55.16 92 PRO A C 1
ATOM 724 O O . PRO A 1 92 ? 27.069 -37.413 -23.307 1.00 55.16 92 PRO A O 1
ATOM 727 N N . ASP A 1 93 ? 29.154 -36.611 -23.534 1.00 56.78 93 ASP A N 1
ATOM 728 C CA . ASP A 1 93 ? 29.918 -37.527 -22.692 1.00 56.78 93 ASP A CA 1
ATOM 729 C C . ASP A 1 93 ? 30.236 -36.995 -21.275 1.00 56.78 93 ASP A C 1
ATOM 731 O O . ASP A 1 93 ? 30.835 -37.713 -20.477 1.00 56.78 93 ASP A O 1
ATOM 735 N N . GLY A 1 94 ? 29.817 -35.774 -20.918 1.00 56.97 94 GLY A N 1
ATOM 736 C CA . GLY A 1 94 ? 30.060 -35.211 -19.583 1.00 56.97 94 GLY A CA 1
ATOM 737 C C . GLY A 1 94 ? 31.443 -34.575 -19.389 1.00 56.97 94 GLY A C 1
ATOM 738 O O . GLY A 1 94 ? 31.767 -34.183 -18.268 1.00 56.97 94 GLY A O 1
ATOM 739 N N . SER A 1 95 ? 32.255 -34.448 -20.446 1.00 57.69 95 SER A N 1
ATOM 740 C CA . SER A 1 95 ? 33.563 -33.789 -20.378 1.00 57.69 95 SER A CA 1
ATOM 741 C C . SER A 1 95 ? 33.453 -32.262 -20.294 1.00 57.69 95 SER A C 1
ATOM 743 O O . SER A 1 95 ? 32.581 -31.630 -20.902 1.00 57.69 95 SER A O 1
ATOM 745 N N . LEU A 1 96 ? 34.353 -31.675 -19.501 1.00 57.47 96 LEU A N 1
ATOM 746 C CA . LEU A 1 96 ? 34.598 -30.235 -19.437 1.00 57.47 96 LEU A CA 1
ATOM 747 C C . LEU A 1 96 ? 35.550 -29.835 -20.574 1.00 57.47 96 LEU A C 1
ATOM 749 O O . LEU A 1 96 ? 36.471 -30.600 -20.864 1.00 57.47 96 LEU A O 1
ATOM 753 N N . PRO A 1 97 ? 35.387 -28.655 -21.200 1.00 60.69 97 PRO A N 1
ATOM 754 C CA . PRO A 1 97 ? 36.403 -28.125 -22.102 1.00 60.69 97 PRO A CA 1
ATOM 755 C C . PRO A 1 97 ? 37.727 -27.925 -21.349 1.00 60.69 97 PRO A C 1
ATOM 757 O O . PRO A 1 97 ? 37.727 -27.519 -20.185 1.00 60.69 97 PRO A O 1
ATOM 760 N N . GLU A 1 98 ? 38.846 -28.208 -22.017 1.00 59.62 98 GLU A N 1
ATOM 761 C CA . GLU A 1 98 ? 40.196 -28.061 -21.458 1.00 59.62 98 GLU A CA 1
ATOM 762 C C . GLU A 1 98 ? 40.404 -26.639 -20.894 1.00 59.62 98 GLU A C 1
ATOM 764 O O . GLU A 1 98 ? 40.105 -25.650 -21.565 1.00 59.62 98 GLU A O 1
ATOM 769 N N . GLY A 1 99 ? 40.880 -26.536 -19.645 1.00 59.81 99 GLY A N 1
ATOM 770 C CA . GLY A 1 99 ? 41.143 -25.257 -18.965 1.00 59.81 99 GLY A CA 1
ATOM 771 C C . GLY A 1 99 ? 40.008 -24.690 -18.097 1.00 59.81 99 GLY A C 1
ATOM 772 O O . GLY A 1 99 ? 40.106 -23.542 -17.666 1.00 59.81 99 GLY A O 1
ATOM 773 N N . LEU A 1 100 ? 38.940 -25.455 -17.828 1.00 56.66 100 LEU A N 1
ATOM 774 C CA . LEU A 1 100 ? 37.840 -25.044 -16.941 1.00 56.66 100 LEU A CA 1
ATOM 775 C C . LEU A 1 100 ? 37.722 -25.976 -15.728 1.00 56.66 100 LEU A C 1
ATOM 777 O O . LEU A 1 100 ? 37.554 -27.186 -15.876 1.00 56.66 100 LEU A O 1
ATOM 781 N N . VAL A 1 101 ? 37.732 -25.403 -14.523 1.00 60.62 101 VAL A N 1
ATOM 782 C CA . VAL A 1 101 ? 37.500 -26.135 -13.265 1.00 60.62 101 VAL A CA 1
ATOM 783 C C . VAL A 1 101 ? 36.053 -25.950 -12.807 1.00 60.62 101 VAL A C 1
ATOM 785 O O . VAL A 1 101 ? 35.566 -24.827 -12.710 1.00 60.62 101 VAL A O 1
ATOM 788 N N . ALA A 1 102 ? 35.370 -27.061 -12.519 1.00 57.81 102 ALA A N 1
ATOM 789 C CA . ALA A 1 102 ? 34.005 -27.110 -11.997 1.00 57.81 102 ALA A CA 1
ATOM 790 C C . ALA A 1 102 ? 33.980 -26.866 -10.477 1.00 57.81 102 ALA A C 1
ATOM 792 O O . ALA A 1 102 ? 34.377 -27.743 -9.710 1.00 57.81 102 ALA A O 1
ATOM 793 N N . ILE A 1 103 ? 33.485 -25.712 -10.022 1.00 62.28 103 ILE A N 1
ATOM 794 C CA . ILE A 1 103 ? 33.313 -25.418 -8.590 1.00 62.28 103 ILE A CA 1
ATOM 795 C C . ILE A 1 103 ? 31.834 -25.565 -8.211 1.00 62.28 103 ILE A C 1
ATOM 797 O O . ILE A 1 103 ? 31.024 -24.782 -8.707 1.00 62.28 103 ILE A O 1
ATOM 801 N N . PRO A 1 104 ? 31.449 -26.512 -7.335 1.00 55.84 104 PRO A N 1
ATOM 802 C CA . PRO A 1 104 ? 30.065 -26.651 -6.892 1.00 55.84 104 PRO A CA 1
ATOM 803 C C . PRO A 1 104 ? 29.635 -25.462 -6.017 1.00 55.84 104 PRO A C 1
ATOM 805 O O . PRO A 1 104 ? 30.243 -25.170 -4.990 1.00 55.84 104 PRO A O 1
ATOM 808 N N . GLU A 1 105 ? 28.559 -24.792 -6.411 1.00 54.31 105 GLU A N 1
ATOM 809 C CA . GLU A 1 105 ? 27.805 -23.837 -5.606 1.00 54.31 105 GLU A CA 1
ATOM 810 C C . GLU A 1 105 ? 26.834 -24.587 -4.691 1.00 54.31 105 GLU A C 1
ATOM 812 O O . GLU A 1 105 ? 25.988 -25.376 -5.129 1.00 54.31 105 GLU A O 1
ATOM 817 N N . ILE A 1 106 ? 26.945 -24.302 -3.398 1.00 58.66 106 ILE A N 1
ATOM 818 C CA . ILE A 1 106 ? 26.031 -24.790 -2.371 1.00 58.66 106 ILE A CA 1
ATOM 819 C C . ILE A 1 106 ? 25.024 -23.669 -2.078 1.00 58.66 106 ILE A C 1
ATOM 821 O O . ILE A 1 106 ? 25.413 -22.598 -1.613 1.00 58.66 106 ILE A O 1
ATOM 825 N N . ASP A 1 107 ? 23.733 -23.920 -2.321 1.00 47.09 107 ASP A N 1
ATOM 826 C CA . ASP A 1 107 ? 22.639 -22.990 -1.998 1.00 47.09 107 ASP A CA 1
ATOM 827 C C . ASP A 1 107 ? 22.414 -22.992 -0.476 1.00 47.09 107 ASP A C 1
ATOM 829 O O . ASP A 1 107 ? 21.754 -23.866 0.089 1.00 47.09 107 ASP A O 1
ATOM 833 N N . VAL A 1 108 ? 23.027 -22.033 0.222 1.00 56.06 108 VAL A N 1
ATOM 834 C CA . VAL A 1 108 ? 22.861 -21.880 1.672 1.00 56.06 108 VAL A CA 1
ATOM 835 C C . VAL A 1 108 ? 21.653 -20.986 1.945 1.00 56.06 108 VAL A C 1
ATOM 837 O O . VAL A 1 108 ? 21.716 -19.759 1.843 1.00 56.06 108 VAL A O 1
ATOM 840 N N . ARG A 1 109 ? 20.522 -21.583 2.332 1.00 52.84 109 ARG A N 1
ATOM 841 C CA . ARG A 1 109 ? 19.391 -20.823 2.886 1.00 52.84 109 ARG A CA 1
ATOM 842 C C . ARG A 1 109 ? 19.794 -20.164 4.208 1.00 52.84 109 ARG A C 1
ATOM 844 O O . ARG A 1 109 ? 20.288 -20.831 5.113 1.00 52.84 109 ARG A O 1
ATOM 851 N N . ALA A 1 110 ? 19.494 -18.873 4.368 1.00 54.00 110 ALA A N 1
ATOM 852 C CA . ALA A 1 110 ? 19.540 -18.211 5.669 1.00 54.00 110 ALA A CA 1
ATOM 853 C C . ALA A 1 110 ? 18.528 -18.877 6.619 1.00 54.00 110 ALA A C 1
ATOM 855 O O . ALA A 1 110 ? 17.314 -18.777 6.426 1.00 54.00 110 ALA A O 1
ATOM 856 N N . SER A 1 111 ? 19.032 -19.585 7.628 1.00 54.50 111 SER A N 1
ATOM 857 C CA . SER A 1 111 ? 18.223 -20.193 8.682 1.00 54.50 111 SER A CA 1
ATOM 858 C C . SER A 1 111 ? 17.686 -19.087 9.597 1.00 54.50 111 SER A C 1
ATOM 860 O O . SER A 1 111 ? 18.402 -18.566 10.447 1.00 54.50 111 SER A O 1
ATOM 862 N N . ALA A 1 112 ? 16.439 -18.667 9.377 1.00 52.06 112 ALA A N 1
ATOM 863 C CA . ALA A 1 112 ? 15.748 -17.676 10.200 1.00 52.06 112 ALA A CA 1
ATOM 864 C C . ALA A 1 112 ? 14.467 -18.288 10.791 1.00 52.06 112 ALA A C 1
ATOM 866 O O . ALA A 1 112 ? 13.359 -18.018 10.333 1.00 52.06 112 ALA A O 1
ATOM 867 N N . GLY A 1 113 ? 14.635 -19.140 11.806 1.00 44.19 113 GLY A N 1
ATOM 868 C CA . GLY A 1 113 ? 13.558 -19.669 12.646 1.00 44.19 113 GLY A CA 1
ATOM 869 C C . GLY A 1 113 ? 14.124 -20.403 13.865 1.00 44.19 113 GLY A C 1
ATOM 870 O O . GLY A 1 113 ? 15.030 -21.222 13.729 1.00 44.19 113 GLY A O 1
ATOM 871 N N . ALA A 1 114 ? 13.622 -20.110 15.065 1.00 42.12 114 ALA A N 1
ATOM 872 C CA . ALA A 1 114 ? 14.017 -20.816 16.280 1.00 42.12 114 ALA A CA 1
ATOM 873 C C . ALA A 1 114 ? 13.480 -22.263 16.252 1.00 42.12 114 ALA A C 1
ATOM 875 O O . ALA A 1 114 ? 12.272 -22.471 16.321 1.00 42.12 114 ALA A O 1
ATOM 876 N N . GLY A 1 115 ? 14.373 -23.257 16.164 1.00 49.38 115 GLY A N 1
ATOM 877 C CA . GLY A 1 115 ? 14.075 -24.640 16.564 1.00 49.38 115 GLY A CA 1
ATOM 878 C C . GLY A 1 115 ? 13.609 -25.646 15.502 1.00 49.38 115 GLY A C 1
ATOM 879 O O . GLY A 1 115 ? 13.113 -26.699 15.888 1.00 49.38 115 GLY A O 1
ATOM 880 N N . ALA A 1 116 ? 13.778 -25.407 14.199 1.00 33.38 116 ALA A N 1
ATOM 881 C CA . ALA A 1 116 ? 13.531 -26.454 13.199 1.00 33.38 116 ALA A CA 1
ATOM 882 C C . ALA A 1 116 ? 14.839 -27.163 12.809 1.00 33.38 116 ALA A C 1
ATOM 884 O O . ALA A 1 116 ? 15.608 -26.659 11.994 1.00 33.38 116 ALA A O 1
ATOM 885 N N . ILE A 1 117 ? 15.087 -28.344 13.383 1.00 40.34 117 ILE A N 1
ATOM 886 C CA . ILE A 1 117 ? 16.008 -29.320 12.788 1.00 40.34 117 ILE A CA 1
ATOM 887 C C . ILE A 1 117 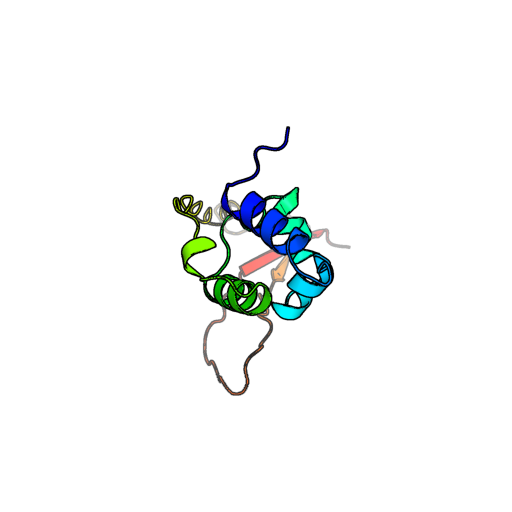? 15.413 -29.777 11.448 1.00 40.34 117 ILE A C 1
ATOM 889 O O . ILE A 1 117 ? 14.255 -30.192 11.388 1.00 40.34 117 ILE A O 1
ATOM 893 N N . HIS A 1 118 ? 16.174 -29.668 10.361 1.00 37.03 118 HIS A N 1
ATOM 894 C CA . HIS A 1 118 ? 15.820 -30.322 9.104 1.00 37.03 118 HIS A CA 1
ATOM 895 C C . HIS A 1 118 ? 17.012 -31.126 8.606 1.00 37.03 118 HIS A C 1
ATOM 897 O O . HIS A 1 118 ? 17.991 -30.593 8.090 1.00 37.03 118 HIS A O 1
ATOM 903 N N . GLU A 1 119 ? 16.902 -32.425 8.846 1.00 46.69 119 GLU A N 1
ATOM 904 C CA . GLU A 1 119 ? 17.659 -33.483 8.209 1.00 46.69 119 GLU A CA 1
ATOM 905 C C . GLU A 1 119 ? 17.139 -33.643 6.775 1.00 46.69 119 GLU A C 1
ATOM 907 O O . GLU A 1 119 ? 15.940 -33.813 6.558 1.00 46.69 119 GLU A O 1
ATOM 912 N N . GLY A 1 120 ? 18.047 -33.552 5.804 1.00 46.03 120 GLY A N 1
ATOM 913 C CA . GLY A 1 120 ? 17.775 -33.834 4.398 1.00 46.03 120 GLY A CA 1
ATOM 914 C C . GLY A 1 120 ? 17.311 -32.630 3.579 1.00 46.03 120 GLY A C 1
ATOM 915 O O . GLY A 1 120 ? 16.160 -32.213 3.663 1.00 46.03 120 GLY A O 1
ATOM 916 N N . LEU A 1 121 ? 18.222 -32.111 2.750 1.00 36.66 121 LEU A N 1
ATOM 917 C CA . LEU A 1 121 ? 18.019 -31.778 1.330 1.00 36.66 121 LEU A CA 1
ATOM 918 C C . LEU A 1 121 ? 19.320 -31.158 0.796 1.00 36.66 121 LEU A C 1
ATOM 920 O O . LEU A 1 121 ? 19.465 -29.943 0.680 1.00 36.66 121 LEU A O 1
ATOM 924 N N . GLU A 1 122 ? 20.284 -32.029 0.500 1.00 46.75 122 GLU A N 1
ATOM 925 C CA . GLU A 1 122 ? 21.425 -31.715 -0.357 1.00 46.75 122 GLU A CA 1
ATOM 926 C C . GLU A 1 122 ? 20.907 -31.558 -1.795 1.00 46.75 122 GLU A C 1
ATOM 928 O O . GLU A 1 122 ? 20.634 -32.543 -2.476 1.00 46.75 122 GLU A O 1
ATOM 933 N N . GLU A 1 123 ? 20.726 -30.324 -2.263 1.00 42.16 123 GLU A N 1
ATOM 934 C CA . GLU A 1 123 ? 20.536 -30.045 -3.689 1.00 42.16 123 GLU A CA 1
ATOM 935 C C . GLU A 1 123 ? 21.578 -29.004 -4.108 1.00 42.16 123 GLU A C 1
ATOM 937 O O . GLU A 1 123 ? 21.385 -27.796 -3.981 1.00 42.16 123 GLU A O 1
ATOM 942 N N . THR A 1 124 ? 22.736 -29.501 -4.544 1.00 37.50 124 THR A N 1
ATOM 943 C CA . THR A 1 124 ? 23.818 -28.715 -5.146 1.00 37.50 124 THR A CA 1
ATOM 944 C C . THR A 1 124 ? 23.324 -28.149 -6.471 1.00 37.50 124 THR A C 1
ATOM 946 O O . THR A 1 124 ? 23.013 -28.888 -7.408 1.00 37.50 124 THR A O 1
ATOM 949 N N . LYS A 1 125 ? 23.152 -26.826 -6.530 1.00 44.75 125 LYS A N 1
ATOM 950 C CA . LYS A 1 125 ? 22.312 -26.219 -7.565 1.00 44.75 125 LYS A CA 1
ATOM 951 C C . LYS A 1 125 ? 23.072 -25.574 -8.707 1.00 44.75 125 LYS A C 1
ATOM 953 O O . LYS A 1 125 ? 22.510 -25.490 -9.796 1.00 44.75 125 LYS A O 1
ATOM 958 N N . GLU A 1 126 ? 24.330 -25.202 -8.528 1.00 43.91 126 GLU A N 1
ATOM 959 C CA . GLU A 1 126 ? 25.107 -24.591 -9.603 1.00 43.91 126 GLU A CA 1
ATOM 960 C C . GLU A 1 126 ? 26.562 -25.042 -9.558 1.00 43.91 126 GLU A C 1
ATOM 962 O O . GLU A 1 126 ? 27.058 -25.481 -8.532 1.00 43.91 126 GLU A O 1
ATOM 967 N N . VAL A 1 127 ? 27.233 -25.023 -10.704 1.00 46.75 127 VAL A N 1
ATOM 968 C CA . VAL A 1 127 ? 28.664 -25.306 -10.821 1.00 46.75 127 VAL A CA 1
ATOM 969 C C . VAL A 1 127 ? 29.246 -24.152 -11.621 1.00 46.75 127 VAL A C 1
ATOM 971 O O . VAL A 1 127 ? 28.862 -23.956 -12.775 1.00 46.75 127 VAL A O 1
ATOM 974 N N . TRP A 1 128 ? 30.123 -23.369 -11.001 1.00 45.47 128 TRP A N 1
ATOM 975 C CA . TRP A 1 128 ? 30.782 -22.226 -11.631 1.00 45.47 128 TRP A CA 1
ATOM 976 C C . TRP A 1 128 ? 32.085 -22.671 -12.280 1.00 45.47 128 TRP A C 1
ATOM 978 O O . TRP A 1 128 ? 32.818 -23.476 -11.705 1.00 45.47 128 TRP A O 1
ATOM 988 N N . TYR A 1 129 ? 32.380 -22.119 -13.456 1.00 50.25 129 TYR A N 1
ATOM 989 C CA . TYR A 1 129 ? 33.604 -22.406 -14.198 1.00 50.25 129 TYR A CA 1
ATOM 990 C C . TYR A 1 129 ? 34.512 -21.186 -14.226 1.00 50.25 129 TYR A C 1
ATOM 992 O O . TYR A 1 129 ? 34.102 -20.119 -14.684 1.00 50.25 129 TYR A O 1
ATOM 1000 N N . PHE A 1 130 ? 35.747 -21.366 -13.767 1.00 46.84 130 PHE A N 1
ATOM 1001 C CA . PHE A 1 130 ? 36.801 -20.358 -13.833 1.00 46.84 130 PHE A CA 1
ATOM 1002 C C . PHE A 1 130 ? 37.953 -20.865 -14.715 1.00 46.84 130 PHE A C 1
ATOM 1004 O O . PHE A 1 130 ? 38.187 -22.078 -14.742 1.00 46.84 130 PHE A O 1
ATOM 1011 N N . PRO A 1 131 ? 38.645 -19.969 -15.445 1.00 45.50 131 PRO A N 1
ATOM 1012 C CA . PRO A 1 131 ? 39.870 -20.318 -16.155 1.00 45.50 131 PRO A CA 1
ATOM 1013 C C . PRO A 1 131 ? 40.986 -20.659 -15.156 1.00 45.50 131 PRO A C 1
ATOM 1015 O O . PRO A 1 131 ? 41.122 -19.986 -14.132 1.00 45.50 131 PRO A O 1
ATOM 1018 N N . ASP A 1 132 ? 41.749 -21.708 -15.460 1.00 41.75 132 ASP A N 1
ATOM 1019 C CA . ASP A 1 132 ? 42.922 -22.146 -14.686 1.00 41.75 132 ASP A CA 1
ATOM 1020 C C . ASP A 1 132 ? 44.007 -21.035 -14.632 1.00 41.75 132 ASP A C 1
ATOM 1022 O O . ASP A 1 132 ? 44.228 -20.384 -15.661 1.00 41.75 132 ASP A O 1
ATOM 1026 N N . PRO A 1 133 ? 44.624 -20.748 -13.463 1.00 55.47 133 PRO A N 1
ATOM 1027 C CA . PRO A 1 133 ? 45.656 -19.713 -13.303 1.00 55.47 133 PRO A CA 1
ATOM 1028 C C . PRO A 1 133 ? 47.030 -20.070 -13.891 1.00 55.47 133 PRO A C 1
ATOM 1030 O O . PRO A 1 133 ? 47.433 -21.251 -13.832 1.00 55.47 133 PRO A O 1
#

pLDDT: mean 70.78, std 17.7, range [33.38, 91.81]